Protein AF-A0A0A3IL25-F1 (afdb_monomer_lite)

Sequence (116 aa):
MLIDVSIHDIIGLTTGRDHDEQFQGQFRVNMLADETLEESKQMMLQNMEELLEKNKSYYEGLLGLGYLKEKQAYLKEKGFTVYGAVVTGPVKELLKLKDVPSIRDEQLGDVELWNW

Radius of gyration: 18.47 Å; chains: 1; bounding box: 44×34×53 Å

Structure (mmCIF, N/CA/C/O backbone):
data_AF-A0A0A3IL25-F1
#
_entry.id   AF-A0A0A3IL25-F1
#
loop_
_atom_site.group_PDB
_atom_site.id
_atom_site.type_symbol
_atom_site.label_atom_id
_atom_site.label_alt_id
_atom_site.label_comp_id
_atom_site.label_asym_id
_atom_site.label_entity_id
_atom_site.label_seq_id
_atom_site.pdbx_PDB_ins_code
_atom_site.Cartn_x
_atom_site.Cartn_y
_atom_site.Cartn_z
_atom_site.occupancy
_atom_site.B_iso_or_equiv
_atom_site.auth_seq_id
_atom_site.auth_comp_id
_atom_site.auth_asym_id
_atom_site.auth_atom_id
_atom_site.pdbx_PDB_model_num
ATOM 1 N N . MET A 1 1 ? 7.280 21.143 -24.672 1.00 34.59 1 MET A N 1
ATOM 2 C CA . MET A 1 1 ? 6.025 21.247 -23.902 1.00 34.59 1 MET A CA 1
ATOM 3 C C . MET A 1 1 ? 5.975 20.004 -23.034 1.00 34.59 1 MET A C 1
ATOM 5 O O . MET A 1 1 ? 5.740 18.931 -23.569 1.00 34.59 1 MET A O 1
ATOM 9 N N . LEU A 1 2 ? 6.386 20.117 -21.771 1.00 31.95 2 LEU A N 1
ATOM 10 C CA . LEU A 1 2 ? 6.358 18.995 -20.832 1.00 31.95 2 LEU A CA 1
ATOM 11 C C . LEU A 1 2 ? 4.907 18.839 -20.380 1.00 31.95 2 LEU A C 1
ATOM 13 O O . LEU A 1 2 ? 4.326 19.790 -19.863 1.00 31.95 2 LEU A O 1
ATOM 17 N N . ILE A 1 3 ? 4.306 17.691 -20.681 1.00 31.34 3 ILE A N 1
ATOM 18 C CA . ILE A 1 3 ? 3.000 17.327 -20.140 1.00 31.34 3 ILE A CA 1
ATOM 19 C C . ILE A 1 3 ? 3.289 16.832 -18.729 1.00 31.34 3 ILE A C 1
ATOM 21 O O . ILE A 1 3 ? 3.892 15.777 -18.559 1.00 31.34 3 ILE A O 1
ATOM 25 N N . ASP A 1 4 ? 2.921 17.638 -17.742 1.00 30.83 4 ASP A N 1
ATOM 26 C CA . ASP A 1 4 ? 2.946 17.246 -16.340 1.00 30.83 4 ASP A CA 1
ATOM 27 C C . ASP A 1 4 ? 1.766 16.295 -16.102 1.00 30.83 4 ASP A C 1
ATOM 29 O O . ASP A 1 4 ? 0.612 16.716 -15.991 1.00 30.83 4 ASP A O 1
ATOM 33 N N . VAL A 1 5 ? 2.036 14.989 -16.153 1.00 37.31 5 VAL A N 1
ATOM 34 C CA . VAL A 1 5 ? 1.062 13.961 -15.777 1.00 37.31 5 VAL A CA 1
ATOM 35 C C . VAL A 1 5 ? 1.153 13.816 -14.265 1.00 37.31 5 VAL A C 1
ATOM 37 O O . VAL A 1 5 ? 1.962 13.057 -13.740 1.00 37.31 5 VAL A O 1
ATOM 40 N N . SER A 1 6 ? 0.341 14.593 -13.556 1.00 39.50 6 SER A N 1
ATOM 41 C CA . SER A 1 6 ? 0.189 14.459 -12.111 1.00 39.50 6 SER A CA 1
ATOM 42 C C . SER A 1 6 ? -0.676 13.239 -11.809 1.00 39.50 6 SER A C 1
ATOM 44 O O . SER A 1 6 ? -1.878 13.207 -12.086 1.00 39.50 6 SER A O 1
ATOM 46 N N . ILE A 1 7 ? -0.042 12.224 -11.230 1.00 39.75 7 ILE A N 1
ATOM 47 C CA . ILE A 1 7 ? -0.703 11.036 -10.694 1.00 39.75 7 ILE A CA 1
ATOM 48 C C . ILE A 1 7 ? -1.395 11.484 -9.403 1.00 39.75 7 ILE A C 1
ATOM 50 O O . ILE A 1 7 ? -0.740 11.742 -8.396 1.00 39.75 7 ILE A O 1
ATOM 54 N N . HIS A 1 8 ? -2.709 11.689 -9.463 1.00 41.59 8 HIS A N 1
ATOM 55 C CA . HIS A 1 8 ? -3.494 12.175 -8.321 1.00 41.59 8 HIS A CA 1
ATOM 56 C C . HIS A 1 8 ? -3.870 11.063 -7.334 1.00 41.59 8 HIS A C 1
ATOM 58 O O . HIS A 1 8 ? -4.422 11.351 -6.273 1.00 41.59 8 HIS A O 1
ATOM 64 N N . ASP A 1 9 ? -3.535 9.813 -7.654 1.00 40.94 9 ASP A N 1
ATOM 65 C CA . ASP A 1 9 ? -3.904 8.664 -6.847 1.00 40.94 9 ASP A CA 1
ATOM 66 C C . ASP A 1 9 ? -2.709 8.170 -6.032 1.00 40.94 9 ASP A C 1
ATOM 68 O O . ASP A 1 9 ? -1.633 7.860 -6.547 1.00 40.94 9 ASP A O 1
ATOM 72 N N . ILE A 1 10 ? -2.907 8.094 -4.717 1.00 46.78 10 ILE A N 1
ATOM 73 C CA . ILE A 1 10 ? -1.966 7.436 -3.817 1.00 46.78 10 ILE A CA 1
ATOM 74 C C . ILE A 1 10 ? -2.085 5.930 -4.076 1.00 46.78 10 ILE A C 1
ATOM 76 O O . ILE A 1 10 ? -3.046 5.288 -3.652 1.00 46.78 10 ILE A O 1
ATOM 80 N N . ILE A 1 11 ? -1.121 5.365 -4.801 1.00 51.81 11 ILE A N 1
ATOM 81 C CA . ILE A 1 11 ? -1.088 3.933 -5.108 1.00 51.81 11 ILE A CA 1
ATOM 82 C C . ILE A 1 11 ? -0.412 3.191 -3.952 1.00 51.81 11 ILE A C 1
ATOM 84 O O . ILE A 1 11 ? 0.768 3.385 -3.672 1.00 51.81 11 ILE A O 1
ATOM 88 N N . GLY A 1 12 ? -1.150 2.281 -3.315 1.00 61.97 12 GLY A N 1
ATOM 89 C CA . GLY A 1 12 ? -0.591 1.306 -2.379 1.00 61.97 12 GLY A CA 1
ATOM 90 C C . GLY A 1 12 ? -0.735 1.678 -0.904 1.00 61.97 12 GLY A C 1
ATOM 91 O O . GLY A 1 12 ? -1.763 2.199 -0.475 1.00 61.97 12 GLY A O 1
ATOM 92 N N . LEU A 1 13 ? 0.270 1.301 -0.109 1.00 66.88 13 LEU A N 1
ATOM 93 C CA . LEU A 1 13 ? 0.272 1.501 1.337 1.00 66.88 13 LEU A CA 1
ATOM 94 C C . LEU A 1 13 ? 0.491 2.985 1.637 1.00 66.88 13 LEU A C 1
ATOM 96 O O . LEU A 1 13 ? 1.549 3.537 1.343 1.00 66.88 13 LEU A O 1
ATOM 100 N N . THR A 1 14 ? -0.514 3.637 2.212 1.00 58.47 14 THR A N 1
ATOM 101 C CA . THR A 1 14 ? -0.403 5.041 2.599 1.00 58.47 14 THR A CA 1
ATOM 102 C C . THR A 1 14 ? 0.421 5.151 3.874 1.00 58.47 14 THR A C 1
ATOM 104 O O . THR A 1 14 ? 0.177 4.410 4.828 1.00 58.47 14 THR A O 1
ATOM 107 N N . THR A 1 15 ? 1.344 6.107 3.934 1.00 55.59 15 THR A N 1
ATOM 108 C CA . THR A 1 15 ? 1.873 6.550 5.226 1.00 55.59 15 THR A CA 1
ATOM 109 C C . THR A 1 15 ? 0.721 7.104 6.062 1.00 55.59 15 THR A C 1
ATOM 111 O O . THR A 1 15 ? -0.244 7.656 5.527 1.00 55.59 15 THR A O 1
ATOM 114 N N . GLY A 1 16 ? 0.777 6.925 7.376 1.00 58.59 16 GLY A N 1
ATOM 115 C CA . GLY A 1 16 ? -0.230 7.478 8.275 1.00 58.59 16 GLY A CA 1
ATOM 116 C C . GLY A 1 16 ? 0.358 8.559 9.171 1.00 58.59 16 GLY A C 1
ATOM 117 O O . GLY A 1 16 ? 1.569 8.641 9.385 1.00 58.59 16 GLY A O 1
ATOM 118 N N . ARG A 1 17 ? -0.513 9.436 9.667 1.00 58.44 17 ARG A N 1
ATOM 119 C CA . ARG A 1 17 ? -0.175 10.349 10.757 1.00 58.44 17 ARG A CA 1
ATOM 120 C C . ARG A 1 17 ? -0.697 9.749 12.047 1.00 58.44 17 ARG A C 1
ATOM 122 O O . ARG A 1 17 ? -1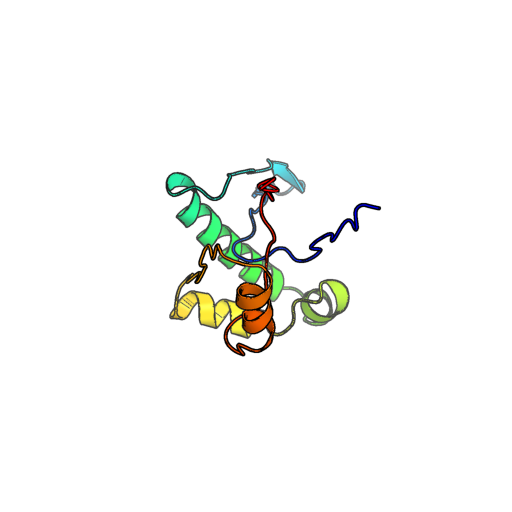.867 9.391 12.121 1.00 58.44 17 ARG A O 1
ATOM 129 N N . ASP A 1 18 ? 0.177 9.686 13.037 1.00 59.88 18 ASP A N 1
ATOM 130 C CA . ASP A 1 18 ? -0.230 9.465 14.415 1.00 59.88 18 ASP A CA 1
ATOM 131 C C . ASP A 1 18 ? -0.679 10.812 14.989 1.00 59.88 18 ASP A C 1
ATOM 133 O O . ASP A 1 18 ? -0.038 11.839 14.724 1.00 59.88 18 ASP A O 1
ATOM 137 N N . HIS A 1 19 ? -1.790 10.819 15.713 1.00 61.72 19 HIS A N 1
ATOM 138 C CA . HIS A 1 19 ? -2.399 12.019 16.272 1.00 61.72 19 HIS A CA 1
ATOM 139 C C . HIS A 1 19 ? -2.758 11.774 17.732 1.00 61.72 19 HIS A C 1
ATOM 141 O O . HIS A 1 19 ? -3.356 10.756 18.071 1.00 61.72 19 HIS A O 1
ATOM 147 N N . ASP A 1 20 ? -2.432 12.735 18.592 1.00 64.62 20 ASP A N 1
ATOM 148 C CA . ASP A 1 20 ? -2.950 12.737 19.956 1.00 64.62 20 ASP A CA 1
ATOM 149 C C . ASP A 1 20 ? -4.435 13.155 20.006 1.00 64.62 20 ASP A C 1
ATOM 151 O O . ASP A 1 20 ? -5.029 13.587 19.013 1.00 64.62 20 ASP A O 1
ATOM 155 N N . GLU A 1 21 ? -5.047 13.062 21.192 1.00 63.06 21 GLU A N 1
ATOM 156 C CA . GLU A 1 21 ? -6.441 13.479 21.435 1.00 63.06 21 GLU A CA 1
ATOM 157 C C . GLU A 1 21 ? -6.706 14.963 21.103 1.00 63.06 21 GLU A C 1
ATOM 159 O O . GLU A 1 21 ? -7.858 15.376 20.963 1.00 63.06 21 GLU A O 1
ATOM 164 N N . GLN A 1 22 ? -5.653 15.778 20.963 1.00 63.91 22 GLN A N 1
ATOM 165 C CA . GLN A 1 22 ? -5.720 17.197 20.606 1.00 63.91 22 GLN A CA 1
ATOM 166 C C . GLN A 1 22 ? -5.491 17.437 19.106 1.00 63.91 22 GLN A C 1
ATOM 168 O O . GLN A 1 22 ? -5.333 18.585 18.681 1.00 63.91 22 GLN A O 1
ATOM 173 N N . PHE A 1 23 ? -5.502 16.373 18.296 1.00 58.12 23 PHE A N 1
ATOM 174 C CA . PHE A 1 23 ? -5.235 16.387 16.859 1.00 58.12 23 PHE A CA 1
ATOM 175 C C . PHE A 1 23 ? -3.844 16.928 16.491 1.00 58.12 23 PHE A C 1
ATOM 177 O O . PHE A 1 23 ? -3.588 17.219 15.314 1.00 58.12 23 PHE A O 1
ATOM 184 N N . GLN A 1 24 ? -2.910 17.019 17.444 1.00 57.66 24 GLN A N 1
ATOM 185 C CA . GLN A 1 24 ? -1.520 17.317 17.129 1.00 57.66 24 GLN A CA 1
ATOM 186 C C . GLN A 1 24 ? -0.892 16.068 16.523 1.00 57.66 24 GLN A C 1
ATOM 188 O O . GLN A 1 24 ? -0.717 15.039 17.170 1.00 57.66 24 GLN A O 1
ATOM 193 N N . GLY A 1 25 ? -0.616 16.151 15.224 1.00 56.59 25 GLY A N 1
ATOM 194 C CA . GLY A 1 25 ? -0.040 15.049 14.473 1.00 56.59 25 GLY A CA 1
ATOM 195 C C . GLY A 1 25 ? 1.470 15.145 14.403 1.00 56.59 25 GLY A C 1
ATOM 196 O O . GLY A 1 25 ? 1.999 16.182 13.999 1.00 56.59 25 GLY A O 1
ATOM 197 N N . GLN A 1 26 ? 2.166 14.050 14.694 1.00 54.47 26 GLN A N 1
ATOM 198 C CA . GLN A 1 26 ? 3.512 13.874 14.160 1.00 54.47 26 GLN A CA 1
ATOM 199 C C . GLN A 1 26 ? 3.376 13.233 12.782 1.00 54.47 26 GLN A C 1
ATOM 201 O O . GLN A 1 26 ? 2.809 12.151 12.632 1.00 54.47 26 GLN A O 1
ATOM 206 N N . PHE A 1 27 ? 3.909 13.891 11.751 1.00 46.38 27 PHE A N 1
ATOM 207 C CA . PHE A 1 27 ? 4.123 13.205 10.487 1.00 46.38 27 PHE A CA 1
ATOM 208 C C . PHE A 1 27 ? 5.123 12.072 10.729 1.00 46.38 27 PHE A C 1
ATOM 210 O O . PHE A 1 27 ? 6.327 12.310 10.830 1.00 46.38 27 PHE A O 1
ATOM 217 N N . ARG A 1 28 ? 4.645 10.829 10.781 1.00 52.53 28 ARG A N 1
ATOM 218 C CA . ARG A 1 28 ? 5.491 9.664 10.536 1.00 52.53 28 ARG A CA 1
ATOM 219 C C . ARG A 1 28 ? 5.692 9.602 9.019 1.00 52.53 28 ARG A C 1
ATOM 221 O O . ARG A 1 28 ? 5.070 8.799 8.332 1.00 52.53 28 ARG A O 1
ATOM 228 N N . VAL A 1 29 ? 6.501 10.515 8.459 1.00 47.88 29 VAL A N 1
ATOM 229 C CA . VAL A 1 29 ? 7.007 10.345 7.084 1.00 47.88 29 VAL A CA 1
ATOM 230 C C . VAL A 1 29 ? 8.037 9.229 7.139 1.00 47.88 29 VAL A C 1
ATOM 232 O O . VAL A 1 29 ? 9.240 9.464 7.110 1.00 47.88 29 VAL A O 1
ATOM 235 N N . ASN A 1 30 ? 7.563 8.002 7.272 1.00 50.84 30 ASN A N 1
ATOM 236 C CA . ASN A 1 30 ? 8.407 6.861 7.034 1.00 50.84 30 ASN A CA 1
ATOM 237 C C . ASN A 1 30 ? 8.281 6.586 5.544 1.00 50.84 30 ASN A C 1
ATOM 239 O O . ASN A 1 30 ? 7.224 6.190 5.056 1.00 50.84 30 ASN A O 1
ATOM 243 N N . MET A 1 31 ? 9.355 6.864 4.806 1.00 52.28 31 MET A N 1
ATOM 244 C CA . MET A 1 31 ? 9.579 6.225 3.514 1.00 52.28 31 MET A CA 1
ATOM 245 C C . MET A 1 31 ? 9.220 4.745 3.690 1.00 52.28 31 MET A C 1
ATOM 247 O O . MET A 1 31 ? 9.623 4.161 4.699 1.00 52.28 31 MET A O 1
ATOM 251 N N . LEU A 1 32 ? 8.403 4.179 2.793 1.00 60.50 32 LEU A N 1
ATOM 252 C CA . LEU A 1 32 ? 8.076 2.753 2.821 1.00 60.50 32 LEU A CA 1
ATOM 253 C C . LEU A 1 32 ? 9.397 1.981 2.748 1.00 60.50 32 LEU A C 1
ATOM 255 O O . LEU A 1 32 ? 9.984 1.838 1.679 1.00 60.50 32 LEU A O 1
ATOM 259 N N . ALA A 1 33 ? 9.890 1.574 3.908 1.00 64.00 33 ALA A N 1
ATOM 260 C CA . ALA A 1 33 ? 11.147 0.885 4.110 1.00 64.00 33 ALA A CA 1
ATOM 261 C C . ALA A 1 33 ? 10.830 -0.404 4.856 1.00 64.00 33 ALA A C 1
ATOM 263 O O . ALA A 1 33 ? 9.845 -0.470 5.595 1.00 64.00 33 ALA A O 1
ATOM 264 N N . ASP A 1 34 ? 11.666 -1.423 4.689 1.00 71.56 34 ASP A N 1
ATOM 265 C CA . ASP A 1 34 ? 11.422 -2.731 5.303 1.00 71.56 34 ASP A CA 1
ATOM 266 C C . ASP A 1 34 ? 11.239 -2.628 6.827 1.00 71.56 34 ASP A C 1
ATOM 268 O O . ASP A 1 34 ? 10.393 -3.307 7.403 1.00 71.56 34 ASP A O 1
ATOM 272 N N . GLU A 1 35 ? 11.966 -1.709 7.464 1.00 75.38 35 GLU A N 1
ATOM 273 C CA . GLU A 1 35 ? 11.913 -1.446 8.906 1.00 75.38 35 GLU A CA 1
ATOM 274 C C . GLU A 1 35 ? 10.573 -0.853 9.375 1.00 75.38 35 GLU A C 1
ATOM 276 O O . GLU A 1 35 ? 10.158 -1.081 10.507 1.00 75.38 35 GLU A O 1
ATOM 281 N N . THR A 1 36 ? 9.881 -0.103 8.513 1.00 73.88 36 THR A N 1
ATOM 282 C CA . THR A 1 36 ? 8.671 0.677 8.850 1.00 73.88 36 THR A CA 1
ATOM 283 C C . THR A 1 36 ? 7.401 0.101 8.220 1.00 73.88 36 THR A C 1
ATOM 285 O O . THR A 1 36 ? 6.290 0.605 8.431 1.00 73.88 36 THR A O 1
ATOM 288 N N . LEU A 1 37 ? 7.554 -0.967 7.435 1.00 78.69 37 LEU A N 1
ATOM 289 C CA . LEU A 1 37 ? 6.493 -1.579 6.652 1.00 78.69 37 LEU A CA 1
ATOM 290 C C . LEU A 1 37 ? 5.395 -2.174 7.538 1.00 78.69 37 LEU A C 1
ATOM 292 O O . LEU A 1 37 ? 4.213 -1.960 7.270 1.00 78.69 37 LEU A O 1
ATOM 296 N N . GLU A 1 38 ? 5.763 -2.900 8.594 1.00 83.88 38 GLU A N 1
ATOM 297 C CA . GLU A 1 38 ? 4.779 -3.522 9.489 1.00 83.88 38 GLU A CA 1
ATOM 298 C C . GLU A 1 38 ? 3.973 -2.484 10.276 1.00 83.88 38 GLU A C 1
ATOM 300 O O . GLU A 1 38 ? 2.748 -2.588 10.340 1.00 83.88 38 GLU A O 1
ATOM 305 N N . GLU A 1 39 ? 4.623 -1.432 10.779 1.00 81.12 39 GLU A N 1
ATOM 306 C CA . GLU A 1 39 ? 3.929 -0.317 11.438 1.00 81.12 39 GLU A CA 1
ATOM 307 C C . GLU A 1 39 ? 2.939 0.362 10.484 1.00 81.12 39 GLU A C 1
ATOM 309 O O . GLU A 1 39 ? 1.790 0.623 10.841 1.00 81.12 39 GLU A O 1
ATOM 314 N N . SER A 1 40 ? 3.349 0.580 9.232 1.00 79.75 40 SER A N 1
ATOM 315 C CA . SER A 1 40 ? 2.499 1.199 8.211 1.00 79.75 40 SER A CA 1
ATOM 316 C C . SER A 1 40 ? 1.276 0.335 7.874 1.00 79.75 40 SER A C 1
ATOM 318 O O . SER A 1 40 ? 0.165 0.854 7.738 1.00 79.75 40 SER A O 1
ATOM 320 N N . LYS A 1 41 ? 1.441 -0.995 7.790 1.00 86.00 41 LYS A N 1
ATOM 321 C CA . LYS A 1 41 ? 0.329 -1.943 7.587 1.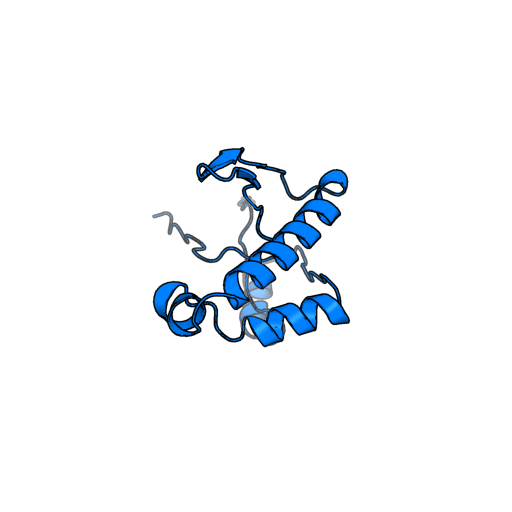00 86.00 41 LYS A CA 1
ATOM 322 C C . LYS A 1 41 ? -0.669 -1.892 8.741 1.00 86.00 41 LYS A C 1
ATOM 324 O O . LYS A 1 41 ? -1.877 -1.835 8.503 1.00 86.00 41 LYS A O 1
ATOM 329 N N . GLN A 1 42 ? -0.174 -1.905 9.978 1.00 87.38 42 GLN A N 1
ATOM 330 C CA . GLN A 1 42 ? -1.015 -1.838 11.174 1.00 87.38 42 GLN A CA 1
ATOM 331 C C . GLN A 1 42 ? -1.791 -0.523 11.235 1.00 87.38 42 GLN A C 1
ATOM 333 O O . GLN A 1 42 ? -3.009 -0.541 11.415 1.00 87.38 42 GLN A O 1
ATOM 338 N N . MET A 1 43 ? -1.114 0.597 10.990 1.00 83.56 43 MET A N 1
ATOM 339 C CA . MET A 1 43 ? -1.729 1.922 10.987 1.00 83.56 43 MET A CA 1
ATOM 340 C C . MET A 1 43 ? -2.813 2.048 9.910 1.00 83.56 43 MET A C 1
ATOM 342 O O . MET A 1 43 ? -3.889 2.576 10.177 1.00 83.56 43 MET A O 1
ATOM 346 N N . MET A 1 44 ? -2.594 1.501 8.709 1.00 85.50 44 MET A N 1
ATOM 347 C CA . MET A 1 44 ? -3.632 1.481 7.673 1.00 85.50 44 MET A CA 1
ATOM 348 C C . MET A 1 44 ? -4.867 0.682 8.109 1.00 85.50 44 MET A C 1
ATOM 350 O O . MET A 1 44 ? -5.990 1.148 7.914 1.00 85.50 44 MET A O 1
ATOM 354 N N . LEU A 1 45 ? -4.685 -0.500 8.708 1.00 90.00 45 LEU A N 1
ATOM 355 C CA . LEU A 1 45 ? -5.808 -1.304 9.203 1.00 90.00 45 LEU A CA 1
ATOM 356 C C . LEU A 1 45 ? -6.567 -0.600 10.333 1.00 90.00 45 LEU A C 1
ATOM 358 O O . LEU A 1 45 ? -7.798 -0.646 10.337 1.00 90.00 45 LEU A O 1
ATOM 362 N N . GLN A 1 46 ? -5.850 0.063 11.243 1.00 88.00 46 GLN A N 1
ATOM 363 C CA . GLN A 1 46 ? -6.444 0.849 12.322 1.00 88.00 46 GLN A CA 1
ATOM 364 C C . GLN A 1 46 ? -7.253 2.027 11.769 1.00 88.00 46 GLN A C 1
ATOM 366 O O . GLN A 1 46 ? -8.428 2.164 12.094 1.00 88.00 46 GLN A O 1
ATOM 371 N N . ASN A 1 47 ? -6.681 2.810 10.853 1.00 86.06 47 ASN A N 1
ATOM 372 C CA . ASN A 1 47 ? -7.376 3.933 10.219 1.00 86.06 47 ASN A CA 1
ATOM 373 C C . ASN A 1 47 ? -8.642 3.474 9.485 1.00 86.06 47 ASN A C 1
ATOM 375 O O . ASN A 1 47 ? -9.678 4.135 9.539 1.00 86.06 47 ASN A O 1
ATOM 379 N N . MET A 1 48 ? -8.583 2.326 8.799 1.00 88.88 48 MET A N 1
ATOM 380 C CA . MET A 1 48 ? -9.771 1.732 8.182 1.00 88.88 48 MET A CA 1
ATOM 381 C C . MET A 1 48 ? -10.836 1.376 9.220 1.00 88.88 48 MET A C 1
ATOM 383 O O . MET A 1 48 ? -12.017 1.581 8.959 1.00 88.88 48 MET A O 1
ATOM 387 N N . GLU A 1 49 ? -10.441 0.844 10.375 1.00 90.94 49 GLU A N 1
ATOM 388 C CA . GLU A 1 49 ? -11.359 0.498 11.462 1.00 90.94 49 GLU A CA 1
ATOM 389 C C . GLU A 1 49 ? -12.036 1.748 12.039 1.00 90.94 49 GLU A C 1
ATOM 391 O O . GLU A 1 49 ? -13.264 1.806 12.073 1.00 90.94 49 GLU A O 1
ATOM 396 N N . GLU A 1 50 ? -11.265 2.794 12.338 1.00 88.81 50 GLU A N 1
ATOM 397 C CA . GLU A 1 50 ? -11.775 4.084 12.822 1.00 88.81 50 GLU A CA 1
ATOM 398 C C . GLU A 1 50 ? -12.721 4.763 11.815 1.00 88.81 50 GLU A C 1
ATOM 400 O O . GLU A 1 50 ? -13.747 5.341 12.187 1.00 88.81 50 GLU A O 1
ATOM 405 N N . LEU A 1 51 ? -12.417 4.681 10.515 1.00 89.44 51 LEU A N 1
ATOM 406 C CA . LEU A 1 51 ? -13.290 5.212 9.464 1.00 89.44 51 LEU A CA 1
ATOM 407 C C . LEU A 1 51 ? -14.604 4.434 9.354 1.00 89.44 51 LEU A C 1
ATOM 409 O O . LEU A 1 51 ? -15.646 5.036 9.081 1.00 89.44 51 LEU A O 1
ATOM 413 N N . LEU A 1 52 ? -14.574 3.118 9.573 1.00 90.75 52 LEU A N 1
ATOM 414 C CA . LEU A 1 52 ? -15.766 2.269 9.536 1.00 90.75 52 LEU A CA 1
ATOM 415 C C . LEU A 1 52 ? -16.708 2.509 10.725 1.00 90.75 52 LEU A C 1
ATOM 417 O O . LEU A 1 52 ? -17.893 2.189 10.613 1.00 90.75 52 LEU A O 1
ATOM 421 N N . GLU A 1 53 ? -16.229 3.109 11.820 1.00 92.06 53 GLU A N 1
ATOM 422 C CA . GLU A 1 53 ? -17.080 3.593 12.918 1.00 92.06 53 GLU A CA 1
ATOM 423 C C . GLU A 1 53 ? -17.871 4.859 12.549 1.00 92.06 53 GLU A C 1
ATOM 425 O O . GLU A 1 53 ? -18.882 5.182 13.182 1.00 92.06 53 GLU A O 1
ATOM 430 N N . LYS A 1 54 ? -17.435 5.600 11.522 1.00 90.06 54 LYS A N 1
ATOM 431 C CA . LYS A 1 54 ? -18.155 6.776 11.015 1.00 90.06 54 LYS A CA 1
ATOM 432 C C . LYS A 1 54 ? -19.308 6.356 10.101 1.00 90.06 54 LYS A C 1
ATOM 434 O O . LYS A 1 54 ? -19.443 5.208 9.680 1.00 90.06 54 LYS A O 1
ATOM 439 N N . ASN A 1 55 ? -20.185 7.307 9.773 1.00 88.81 55 ASN A N 1
ATOM 440 C CA . ASN A 1 55 ? -21.310 7.003 8.895 1.00 88.81 55 ASN A CA 1
ATOM 441 C C . ASN A 1 55 ? -20.834 6.671 7.465 1.00 88.81 55 ASN A C 1
ATOM 443 O O . ASN A 1 55 ? -19.847 7.204 6.961 1.00 88.81 55 ASN A O 1
ATOM 447 N N . LYS A 1 56 ? -21.591 5.813 6.776 1.00 85.69 56 LYS A N 1
ATOM 448 C CA . LYS A 1 56 ? -21.284 5.385 5.402 1.00 85.69 56 LYS A CA 1
ATOM 449 C C . LYS A 1 56 ? -21.164 6.548 4.414 1.00 85.69 56 LYS A C 1
ATOM 451 O O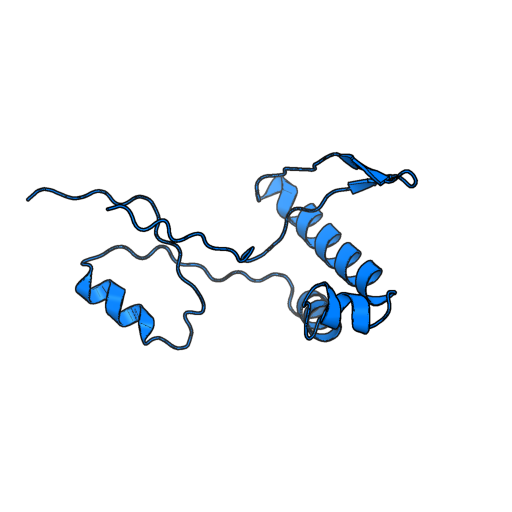 . LYS A 1 56 ? -20.302 6.541 3.543 1.00 85.69 56 LYS A O 1
ATOM 456 N N . SER A 1 57 ? -21.984 7.582 4.600 1.00 86.81 57 SER A N 1
ATOM 457 C CA . SER A 1 57 ? -21.933 8.801 3.788 1.00 86.81 57 SER A CA 1
ATOM 458 C C . SER A 1 57 ? -20.607 9.555 3.910 1.00 86.81 57 SER A C 1
ATOM 460 O O . SER A 1 57 ? -20.236 10.248 2.968 1.00 86.81 57 SER A O 1
ATOM 462 N N . TYR A 1 58 ? -19.904 9.459 5.040 1.00 84.44 58 TYR A N 1
ATOM 463 C CA . TYR A 1 58 ? -18.617 10.116 5.228 1.00 84.44 58 TYR A CA 1
ATOM 464 C C . TYR A 1 58 ? -17.537 9.420 4.404 1.00 84.44 58 TYR A C 1
ATOM 466 O O . TYR A 1 58 ? -16.936 10.048 3.536 1.00 84.44 58 TYR A O 1
ATOM 474 N N . TYR A 1 59 ? -17.328 8.115 4.595 1.00 81.88 59 TYR A N 1
ATOM 475 C CA . TYR A 1 59 ? -16.254 7.439 3.870 1.00 81.88 59 TYR A CA 1
ATOM 476 C C . TYR A 1 59 ? -16.591 7.188 2.394 1.00 81.88 59 TYR A C 1
ATOM 478 O O . TYR A 1 59 ? -15.731 7.435 1.559 1.00 81.88 59 TYR A O 1
ATOM 486 N N . GLU A 1 60 ? -17.813 6.794 2.017 1.00 80.94 60 GLU A N 1
ATOM 487 C CA . GLU A 1 60 ? -18.141 6.591 0.590 1.00 80.94 60 GLU A CA 1
ATOM 488 C C . GLU A 1 60 ? -18.501 7.887 -0.137 1.00 80.94 60 GLU A C 1
ATOM 490 O O . GLU A 1 60 ? -18.141 8.054 -1.298 1.00 80.94 60 GLU A O 1
ATOM 495 N N . GLY A 1 61 ? -19.225 8.794 0.522 1.00 79.69 61 GLY A N 1
ATOM 496 C CA . GLY A 1 61 ? -19.749 10.002 -0.116 1.00 79.69 61 GLY A CA 1
ATOM 497 C C . GLY A 1 61 ? -18.759 11.162 -0.121 1.00 79.69 61 GLY A C 1
ATOM 498 O O . GLY A 1 61 ? -18.547 11.772 -1.164 1.00 79.69 61 GLY A O 1
ATOM 499 N N . LEU A 1 62 ? -18.158 11.476 1.033 1.00 83.31 62 LEU A N 1
ATOM 500 C CA . LEU A 1 62 ? -17.225 12.602 1.154 1.00 83.31 62 LEU A CA 1
ATOM 501 C C . LEU A 1 62 ? -15.800 12.217 0.744 1.00 83.31 62 LEU A C 1
ATOM 503 O O . LEU A 1 62 ? -15.160 12.966 0.014 1.00 83.31 62 LEU A O 1
ATOM 507 N N . LEU A 1 63 ? -15.302 11.071 1.216 1.00 82.19 63 LEU A N 1
ATOM 508 C CA . LEU A 1 63 ? -13.923 10.637 0.954 1.00 82.19 63 LEU A CA 1
ATOM 509 C C . LEU A 1 63 ? -13.782 9.755 -0.297 1.00 82.19 63 LEU A C 1
ATOM 511 O O . LEU A 1 63 ? -12.663 9.447 -0.694 1.00 82.19 63 LEU A O 1
ATOM 515 N N . GLY A 1 64 ? -14.888 9.316 -0.908 1.00 80.19 64 GLY A N 1
ATOM 516 C CA . GLY A 1 64 ? -14.853 8.456 -2.098 1.00 80.19 64 GLY A CA 1
ATOM 517 C C . GLY A 1 64 ? -14.297 7.045 -1.848 1.00 80.19 64 GLY A C 1
ATOM 518 O O . GLY A 1 64 ? -13.946 6.331 -2.788 1.00 80.19 64 GLY A O 1
ATOM 519 N N . LEU A 1 65 ? -14.217 6.603 -0.591 1.00 81.81 65 LEU A N 1
ATOM 520 C CA . LEU A 1 65 ? -13.683 5.305 -0.178 1.00 81.81 65 LEU A CA 1
ATOM 521 C C . LEU A 1 65 ? -14.730 4.196 -0.340 1.00 81.81 65 LEU A C 1
ATOM 523 O O . LEU A 1 65 ? -15.202 3.601 0.629 1.00 81.81 65 LEU A O 1
ATOM 527 N N . GLY A 1 66 ? -15.091 3.898 -1.588 1.00 79.94 66 GLY A N 1
ATOM 528 C CA . GLY A 1 66 ? -16.001 2.798 -1.906 1.00 79.94 66 GLY A CA 1
ATOM 529 C C . GLY A 1 66 ? -15.458 1.439 -1.449 1.00 79.94 66 GLY A C 1
ATOM 530 O O . GLY A 1 66 ? -14.252 1.174 -1.560 1.00 79.94 66 GLY A O 1
ATOM 531 N N . TYR A 1 67 ? -16.360 0.571 -0.981 1.00 85.31 67 TYR A N 1
ATOM 532 C CA . TYR A 1 67 ? -16.063 -0.801 -0.545 1.00 85.31 67 TYR A CA 1
ATOM 533 C C . TYR A 1 67 ? -15.025 -0.885 0.590 1.00 85.31 67 TYR A C 1
ATOM 535 O O . TYR A 1 67 ? -14.197 -1.797 0.628 1.00 85.31 67 TYR A O 1
ATOM 543 N N . LEU A 1 68 ? -15.000 0.106 1.491 1.00 88.12 68 LEU A N 1
ATOM 544 C CA . LEU A 1 68 ? -13.988 0.198 2.550 1.00 88.12 68 LEU A CA 1
ATOM 545 C C . LEU A 1 68 ? -13.986 -1.032 3.470 1.00 88.12 68 LEU A C 1
ATOM 547 O O . LEU A 1 68 ? -12.922 -1.535 3.831 1.00 88.12 68 LEU A O 1
ATOM 551 N N . LYS A 1 69 ? -15.171 -1.553 3.805 1.00 89.25 69 LYS A N 1
ATOM 552 C CA . LYS A 1 69 ? -15.323 -2.726 4.675 1.00 89.25 69 LYS A CA 1
ATOM 553 C C . LYS A 1 69 ? -14.788 -3.990 4.008 1.00 89.25 69 LYS A C 1
ATOM 555 O O . LYS A 1 69 ? -14.071 -4.770 4.630 1.00 89.25 69 LYS A O 1
ATOM 560 N N . GLU A 1 70 ? -15.117 -4.183 2.738 1.00 90.50 70 GLU A N 1
ATOM 561 C CA . GLU A 1 70 ? -14.671 -5.308 1.925 1.00 90.50 70 GLU A CA 1
ATOM 562 C C . GLU A 1 70 ? -13.153 -5.265 1.727 1.00 90.50 70 GLU A C 1
ATOM 564 O O . GLU A 1 70 ? -12.485 -6.290 1.862 1.00 90.50 70 GLU A O 1
ATOM 569 N N . LYS A 1 71 ? -12.593 -4.073 1.486 1.00 88.75 71 LYS A N 1
ATOM 570 C CA . LYS A 1 71 ? -11.143 -3.852 1.402 1.00 88.75 71 LYS A CA 1
ATOM 571 C C . LYS A 1 71 ? -10.443 -4.191 2.720 1.00 88.75 71 LYS A C 1
ATOM 573 O O . LYS A 1 71 ? -9.453 -4.917 2.695 1.00 88.75 71 LYS A O 1
ATOM 578 N N . GLN A 1 72 ? -10.964 -3.730 3.860 1.00 91.50 72 GLN A N 1
ATOM 579 C CA . GLN A 1 72 ? -10.396 -4.049 5.176 1.00 91.50 72 GLN A CA 1
ATOM 580 C C . GLN A 1 72 ? -10.423 -5.562 5.447 1.00 91.50 72 GLN A C 1
ATOM 582 O O . GLN A 1 72 ? -9.412 -6.129 5.861 1.00 91.50 72 GLN A O 1
ATOM 587 N N . ALA A 1 73 ? -11.550 -6.229 5.179 1.00 93.38 73 ALA A N 1
ATOM 588 C CA . ALA A 1 73 ? -11.677 -7.676 5.351 1.00 93.38 73 ALA A CA 1
ATOM 589 C C . ALA A 1 73 ? -10.695 -8.447 4.456 1.00 93.38 73 ALA A C 1
ATOM 591 O O . ALA A 1 73 ? -10.001 -9.344 4.934 1.00 93.38 73 ALA A O 1
ATOM 592 N N . TYR A 1 74 ? -10.580 -8.048 3.186 1.00 92.44 74 TYR A N 1
ATOM 593 C CA . TYR A 1 74 ? -9.620 -8.629 2.252 1.00 92.44 74 TYR A CA 1
ATOM 594 C C . TYR A 1 74 ? -8.180 -8.488 2.759 1.00 92.44 74 TYR A C 1
ATOM 596 O O . TYR A 1 74 ? -7.439 -9.467 2.755 1.00 92.44 74 TYR A O 1
ATOM 604 N N . LEU A 1 75 ? -7.784 -7.303 3.236 1.00 91.69 75 LEU A N 1
ATOM 605 C CA . LEU A 1 75 ? -6.434 -7.069 3.759 1.00 91.69 75 LEU A CA 1
ATOM 606 C C . LEU A 1 75 ? -6.160 -7.859 5.047 1.00 91.69 75 LEU A C 1
ATOM 608 O O . LEU A 1 75 ? -5.056 -8.373 5.209 1.00 91.69 75 LEU A O 1
ATOM 612 N N . LYS A 1 76 ? -7.151 -8.013 5.937 1.00 92.50 76 LYS A N 1
ATOM 613 C CA . LYS A 1 76 ? -7.027 -8.860 7.139 1.00 92.50 76 LYS A CA 1
ATOM 614 C C . LYS A 1 76 ? -6.878 -10.348 6.785 1.00 92.50 76 LYS A C 1
ATOM 616 O O . LYS A 1 76 ? -6.141 -11.053 7.465 1.00 92.50 76 LYS A O 1
ATOM 621 N N . GLU A 1 77 ? -7.549 -10.828 5.734 1.00 95.00 77 GLU A N 1
ATOM 622 C CA . GLU A 1 77 ? -7.514 -12.243 5.329 1.00 95.00 77 GLU A CA 1
ATOM 623 C C . GLU A 1 77 ? -6.302 -12.596 4.452 1.00 95.00 77 GLU A C 1
ATOM 625 O O . GLU A 1 77 ? -5.670 -13.634 4.642 1.00 95.00 77 GLU A O 1
ATOM 630 N N . LYS A 1 78 ? -6.003 -11.764 3.450 1.00 92.50 78 LYS A N 1
ATOM 631 C CA . LYS A 1 78 ? -4.996 -12.040 2.412 1.00 92.50 78 LYS A CA 1
ATOM 632 C C . LYS A 1 78 ? -3.666 -11.333 2.655 1.00 92.50 78 LYS A C 1
ATOM 634 O O . LYS A 1 78 ? -2.676 -11.673 2.012 1.00 92.50 78 LYS A O 1
ATOM 639 N N . GLY A 1 79 ? -3.634 -10.380 3.582 1.00 89.50 79 GLY A N 1
ATOM 640 C CA . GLY A 1 79 ? -2.478 -9.533 3.827 1.00 89.50 79 GLY A CA 1
ATOM 641 C C . GLY A 1 79 ? -2.278 -8.469 2.747 1.00 89.50 79 GLY A C 1
ATOM 642 O O . GLY A 1 79 ? -3.089 -8.271 1.841 1.00 89.50 79 GLY A O 1
ATOM 643 N N . PHE A 1 80 ? -1.156 -7.765 2.863 1.00 86.56 80 PHE A N 1
ATOM 644 C CA . PHE A 1 80 ? -0.743 -6.730 1.925 1.00 86.56 80 PHE A CA 1
ATOM 645 C C . PHE A 1 80 ? 0.157 -7.348 0.860 1.00 86.56 80 PHE A C 1
ATOM 647 O O . PHE A 1 80 ? 1.301 -7.704 1.142 1.00 86.56 80 PHE A O 1
ATOM 654 N N . THR A 1 81 ? -0.350 -7.474 -0.364 1.00 80.44 81 THR A N 1
ATOM 655 C CA . THR A 1 81 ? 0.431 -7.954 -1.509 1.00 80.44 81 THR A CA 1
ATOM 656 C C . THR A 1 81 ? 0.491 -6.874 -2.575 1.00 80.44 81 THR A C 1
ATOM 658 O O . THR A 1 81 ? -0.542 -6.422 -3.068 1.00 80.44 81 THR A O 1
ATOM 661 N N . VAL A 1 82 ? 1.708 -6.472 -2.931 1.00 73.88 82 VAL A N 1
ATOM 662 C CA . VAL A 1 82 ? 1.970 -5.507 -3.998 1.00 73.88 82 VAL A CA 1
ATOM 663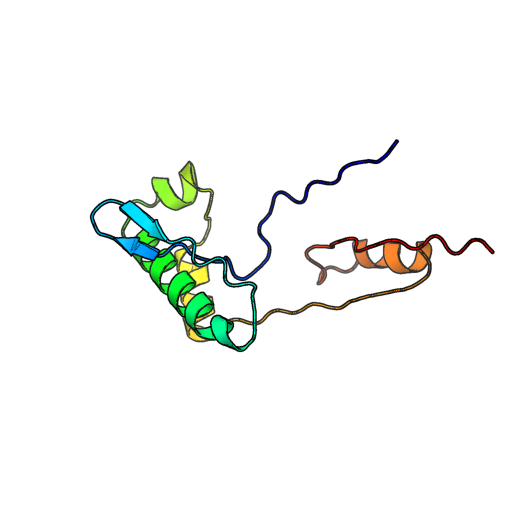 C C . VAL A 1 82 ? 2.643 -6.253 -5.141 1.00 73.88 82 VAL A C 1
ATOM 665 O O . VAL A 1 82 ? 3.647 -6.931 -4.937 1.00 73.88 82 VAL A O 1
ATOM 668 N N . TYR A 1 83 ? 2.082 -6.128 -6.340 1.00 70.69 83 TYR A N 1
ATOM 669 C CA . TYR A 1 83 ? 2.703 -6.609 -7.567 1.00 70.69 83 TYR A CA 1
ATOM 670 C C . TYR A 1 83 ? 3.146 -5.390 -8.367 1.00 70.69 83 TYR A C 1
ATOM 672 O O . TYR A 1 83 ? 2.312 -4.592 -8.788 1.00 70.69 83 TYR A O 1
ATOM 680 N N . GLY A 1 84 ? 4.454 -5.242 -8.549 1.00 73.75 84 GLY A N 1
ATOM 681 C CA . GLY A 1 84 ? 5.055 -4.196 -9.367 1.00 73.75 84 GLY A CA 1
ATOM 682 C C . GLY A 1 84 ? 6.192 -4.784 -10.191 1.00 73.75 84 GLY A C 1
ATOM 683 O O . GLY A 1 84 ? 6.872 -5.708 -9.747 1.00 73.75 84 GLY A O 1
ATOM 684 N N . ALA A 1 85 ? 6.383 -4.268 -11.399 1.00 79.56 85 ALA A N 1
ATOM 685 C CA . ALA A 1 85 ? 7.500 -4.630 -12.256 1.00 79.56 85 ALA A CA 1
ATOM 686 C C . ALA A 1 85 ? 8.069 -3.359 -12.880 1.00 79.56 85 ALA A C 1
ATOM 688 O O . ALA A 1 85 ? 7.317 -2.520 -13.372 1.00 79.56 85 ALA A O 1
ATOM 689 N N . VAL A 1 86 ? 9.395 -3.232 -12.881 1.00 81.06 86 VAL A N 1
ATOM 690 C CA . VAL A 1 86 ? 10.075 -2.212 -13.681 1.00 81.06 86 VAL A CA 1
ATOM 691 C C . VAL A 1 86 ? 10.302 -2.810 -15.059 1.00 81.06 86 VAL A C 1
ATOM 693 O O . VAL A 1 86 ? 11.030 -3.792 -15.201 1.00 81.06 86 VAL A O 1
ATOM 696 N N . VAL A 1 87 ? 9.651 -2.238 -16.069 1.00 81.31 87 VAL A N 1
ATOM 697 C CA . VAL A 1 87 ? 9.779 -2.686 -17.457 1.00 81.31 87 VAL A CA 1
ATOM 698 C C . VAL A 1 87 ? 10.516 -1.615 -18.245 1.00 81.31 87 VAL A C 1
ATOM 700 O O . VAL A 1 87 ? 10.097 -0.462 -18.282 1.00 81.31 87 VAL A O 1
ATOM 703 N N . THR A 1 88 ? 11.610 -2.002 -18.892 1.00 84.69 88 THR A N 1
ATOM 704 C CA . THR A 1 88 ? 12.377 -1.137 -19.791 1.00 84.69 88 THR A CA 1
ATOM 705 C C . THR A 1 88 ? 12.337 -1.705 -21.205 1.00 84.69 88 THR A C 1
ATOM 707 O O . THR A 1 88 ? 12.210 -2.914 -21.405 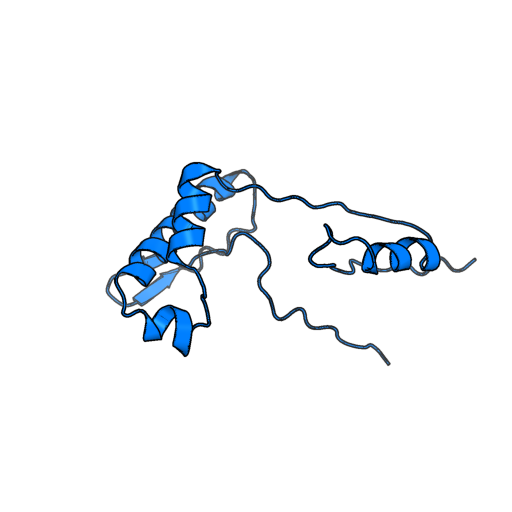1.00 84.69 88 THR A O 1
ATOM 710 N N . GLY A 1 89 ? 12.411 -0.839 -22.216 1.00 85.00 89 GLY A N 1
ATOM 711 C CA . GLY A 1 89 ? 12.436 -1.279 -23.607 1.00 85.00 89 GLY A CA 1
ATOM 712 C C . GLY A 1 89 ? 12.043 -0.196 -24.610 1.00 85.00 89 GLY A C 1
ATOM 713 O O . GLY A 1 89 ? 11.775 0.946 -24.232 1.00 85.00 89 GLY A O 1
ATOM 714 N N . PRO A 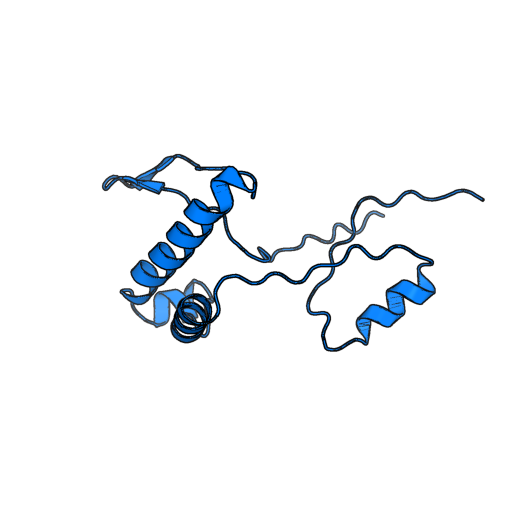1 90 ? 11.997 -0.542 -25.908 1.00 86.31 90 PRO A N 1
ATOM 715 C CA . PRO A 1 90 ? 11.541 0.369 -26.948 1.00 86.31 90 PRO A CA 1
ATOM 716 C C . PRO A 1 90 ? 10.101 0.827 -26.698 1.00 86.31 90 PRO A C 1
ATOM 718 O O . PRO A 1 90 ? 9.226 0.012 -26.408 1.00 86.31 90 PRO A O 1
ATOM 721 N N . VAL A 1 91 ? 9.828 2.116 -26.916 1.00 86.06 91 VAL A N 1
ATOM 722 C CA . VAL A 1 91 ? 8.510 2.739 -26.673 1.00 86.06 91 VAL A CA 1
ATOM 723 C C . VAL A 1 91 ? 7.355 1.947 -27.301 1.00 86.06 91 VAL A C 1
ATOM 725 O O . VAL A 1 91 ? 6.326 1.746 -26.668 1.00 86.06 91 VAL A O 1
ATOM 728 N N . LYS A 1 92 ? 7.525 1.442 -28.531 1.00 89.44 92 LYS A N 1
ATOM 729 C CA . LYS A 1 92 ? 6.486 0.663 -29.231 1.00 89.44 92 LYS A CA 1
ATOM 730 C C . LYS A 1 92 ? 6.133 -0.653 -28.534 1.00 89.44 92 LYS A C 1
ATOM 732 O O . LYS A 1 92 ? 4.991 -1.085 -28.631 1.00 89.44 92 LYS A O 1
ATOM 737 N N . GLU A 1 93 ? 7.092 -1.285 -27.862 1.00 90.44 93 GLU A N 1
ATOM 738 C CA . GLU A 1 93 ? 6.858 -2.519 -27.106 1.00 90.44 93 GLU A CA 1
ATOM 739 C C . GLU A 1 93 ? 6.178 -2.212 -25.770 1.00 90.44 93 GLU A C 1
ATOM 741 O O . GLU A 1 93 ? 5.209 -2.879 -25.417 1.00 90.44 93 GLU A O 1
ATOM 746 N N . LEU A 1 94 ? 6.598 -1.141 -25.085 1.00 89.00 94 LEU A N 1
ATOM 747 C CA . LEU A 1 94 ? 5.959 -0.685 -23.844 1.00 89.00 94 LEU A CA 1
ATOM 748 C C . LEU A 1 94 ? 4.499 -0.267 -24.060 1.00 89.00 94 LEU A C 1
ATOM 750 O O . LEU A 1 94 ? 3.649 -0.553 -23.225 1.00 89.00 94 LEU A O 1
ATOM 754 N N . LEU A 1 95 ? 4.170 0.347 -25.200 1.00 89.25 95 LEU A N 1
ATOM 755 C CA . LEU A 1 95 ? 2.791 0.738 -25.515 1.00 89.25 95 LEU A CA 1
ATOM 756 C C . LEU A 1 95 ? 1.818 -0.447 -25.594 1.00 89.25 95 LEU A C 1
ATOM 758 O O . LEU A 1 95 ? 0.629 -0.243 -25.363 1.00 89.25 95 LEU A O 1
ATOM 762 N N . LYS A 1 96 ? 2.299 -1.670 -25.855 1.00 91.12 96 LYS A N 1
ATOM 763 C CA . LYS A 1 96 ? 1.459 -2.882 -25.851 1.00 91.12 96 LYS A CA 1
ATOM 764 C C . LYS A 1 96 ? 0.952 -3.237 -24.450 1.00 91.12 96 LYS A C 1
ATOM 766 O O . LYS A 1 96 ? -0.035 -3.952 -24.327 1.00 91.12 96 LYS A O 1
ATOM 771 N N . LEU A 1 97 ? 1.603 -2.738 -23.393 1.00 88.38 97 LEU A N 1
ATOM 772 C CA . LEU A 1 97 ? 1.194 -2.975 -22.006 1.00 88.38 97 LEU A CA 1
ATOM 773 C C . LEU A 1 97 ? -0.155 -2.328 -21.671 1.00 88.38 97 LEU A C 1
ATOM 775 O O . LEU A 1 97 ? -0.851 -2.825 -20.792 1.00 88.38 97 LEU A O 1
ATOM 779 N N . LYS A 1 98 ? -0.564 -1.290 -22.413 1.00 84.75 98 LYS A N 1
ATOM 780 C CA . LYS A 1 98 ? -1.876 -0.640 -22.255 1.00 84.75 98 LYS A CA 1
ATOM 781 C C . LYS A 1 98 ? -3.049 -1.588 -22.501 1.00 84.75 98 LYS A C 1
ATOM 783 O O . LYS A 1 98 ? -4.123 -1.385 -21.951 1.00 84.75 98 LYS A O 1
ATOM 788 N N . ASP A 1 99 ? -2.831 -2.620 -23.313 1.00 90.69 99 ASP A N 1
ATOM 789 C CA . ASP A 1 99 ? -3.857 -3.599 -23.666 1.00 90.69 99 ASP A CA 1
ATOM 790 C C . ASP A 1 99 ? -3.864 -4.812 -22.717 1.00 90.69 99 ASP A C 1
ATOM 792 O O . ASP A 1 99 ? -4.675 -5.723 -22.889 1.00 90.69 99 ASP A O 1
ATOM 796 N N . VAL A 1 100 ? -2.966 -4.862 -21.723 1.00 89.25 100 VAL A N 1
ATOM 797 C CA . VAL A 1 100 ? -2.853 -5.980 -20.778 1.00 89.25 100 VAL A CA 1
ATOM 798 C C . VAL A 1 100 ? -3.822 -5.762 -19.607 1.00 89.25 100 VAL A C 1
ATOM 800 O O . VAL A 1 100 ? -3.555 -4.918 -18.755 1.00 89.25 100 VAL A O 1
ATOM 803 N N . PRO A 1 101 ? -4.901 -6.560 -19.463 1.00 85.25 101 PRO A N 1
ATOM 804 C CA . PRO A 1 101 ? -5.948 -6.290 -18.469 1.00 85.25 101 PRO A CA 1
ATOM 805 C C . PRO A 1 101 ? -5.495 -6.405 -17.008 1.00 85.25 101 PRO A C 1
ATOM 807 O O . PRO A 1 101 ? -6.175 -5.932 -16.101 1.00 85.25 101 PRO A O 1
ATOM 810 N N . SER A 1 102 ? -4.377 -7.090 -16.758 1.00 82.25 102 SER A N 1
ATOM 811 C CA . SER A 1 102 ? -3.806 -7.231 -15.418 1.00 82.25 102 SER A CA 1
ATOM 812 C C . SER A 1 102 ? -2.984 -6.018 -14.979 1.00 82.25 102 SER A C 1
ATOM 814 O O . SER A 1 102 ? -2.666 -5.919 -13.794 1.00 82.25 102 SER A O 1
ATOM 816 N N . ILE A 1 103 ? -2.624 -5.119 -15.900 1.00 82.38 103 ILE A N 1
ATOM 817 C CA . ILE A 1 103 ? -1.932 -3.870 -15.578 1.00 82.38 103 ILE A CA 1
ATOM 818 C C . ILE A 1 103 ? -3.002 -2.837 -15.245 1.00 82.38 103 ILE A C 1
ATOM 820 O O . ILE A 1 103 ? -3.856 -2.521 -16.067 1.00 82.38 103 ILE A O 1
ATOM 824 N N . ARG A 1 104 ? -2.994 -2.378 -13.993 1.00 76.81 104 ARG A N 1
ATOM 825 C CA . ARG A 1 104 ? -3.984 -1.421 -13.484 1.00 76.81 104 ARG A CA 1
ATOM 826 C C . ARG A 1 104 ? -3.544 0.027 -13.612 1.00 76.81 104 ARG A C 1
ATOM 828 O O . ARG A 1 104 ? -4.408 0.884 -13.723 1.00 76.81 104 ARG A O 1
ATOM 835 N N . ASP A 1 105 ? -2.244 0.269 -13.524 1.00 74.56 105 ASP A N 1
ATOM 836 C CA . ASP A 1 105 ? -1.667 1.605 -13.483 1.00 74.56 105 ASP A CA 1
ATOM 837 C C . ASP A 1 105 ? -0.203 1.551 -13.934 1.00 74.56 105 ASP A C 1
ATOM 839 O O . ASP A 1 105 ? 0.446 0.498 -13.829 1.00 74.56 105 ASP A O 1
ATOM 843 N N . GLU A 1 106 ? 0.321 2.681 -14.398 1.00 75.44 106 GLU A N 1
ATOM 844 C CA . GLU A 1 106 ? 1.706 2.843 -14.817 1.00 75.44 106 GLU A CA 1
ATOM 845 C C . GLU A 1 106 ? 2.320 4.128 -14.251 1.00 75.44 106 GLU A C 1
ATOM 847 O O . GLU A 1 106 ? 1.709 5.192 -14.241 1.00 75.44 106 GLU A O 1
ATOM 852 N N . GLN A 1 107 ? 3.581 4.050 -13.819 1.00 75.56 107 GLN A N 1
ATOM 853 C CA . GLN A 1 107 ? 4.374 5.231 -13.482 1.00 75.56 107 GLN A CA 1
ATOM 854 C C . GLN A 1 107 ? 5.578 5.309 -14.412 1.00 75.56 107 GLN A C 1
ATOM 856 O O . GLN A 1 107 ? 6.362 4.361 -14.515 1.00 75.56 107 GLN A O 1
ATOM 861 N N . LEU A 1 108 ? 5.726 6.443 -15.095 1.00 75.88 108 LEU A N 1
ATOM 862 C CA . LEU A 1 108 ? 6.911 6.722 -15.892 1.00 75.88 108 LEU A CA 1
ATOM 863 C C . LEU A 1 108 ? 8.011 7.237 -14.959 1.00 75.88 108 LEU A C 1
ATOM 865 O O . LEU A 1 108 ? 7.892 8.327 -14.406 1.00 75.88 108 LEU A O 1
ATOM 869 N N . GLY A 1 109 ? 9.058 6.433 -14.773 1.00 71.00 109 GLY A N 1
ATOM 870 C CA . GLY A 1 109 ? 10.277 6.868 -14.092 1.00 71.00 109 GLY A CA 1
ATOM 871 C C . GLY A 1 109 ? 11.125 7.804 -14.958 1.00 71.00 109 GLY A C 1
ATOM 872 O O . GLY A 1 109 ? 10.704 8.233 -16.033 1.00 71.00 109 GLY A O 1
ATOM 873 N N . ASP A 1 110 ? 12.345 8.089 -14.506 1.00 71.31 110 ASP A N 1
ATOM 874 C CA . ASP A 1 110 ? 13.277 8.934 -15.254 1.00 71.31 110 ASP A CA 1
ATOM 875 C C . ASP A 1 110 ? 13.540 8.380 -16.662 1.00 71.31 110 ASP A C 1
ATOM 877 O O . ASP A 1 110 ? 13.829 7.196 -16.860 1.00 71.31 110 ASP A O 1
ATOM 881 N N . VAL A 1 111 ? 13.427 9.261 -17.658 1.00 71.25 111 VAL A N 1
ATOM 882 C CA . VAL A 1 111 ? 13.635 8.929 -19.068 1.00 71.25 111 VAL A CA 1
ATOM 883 C C . VAL A 1 111 ? 15.001 9.435 -19.500 1.00 71.25 111 VAL A C 1
ATOM 885 O O . VAL A 1 111 ? 15.203 10.636 -19.677 1.00 71.25 111 VAL A O 1
ATOM 888 N N . GLU A 1 112 ? 15.926 8.515 -19.754 1.00 70.38 112 GLU A N 1
ATOM 889 C CA . GLU A 1 112 ? 17.161 8.837 -20.463 1.00 70.38 112 GLU A CA 1
ATOM 890 C C . GLU A 1 112 ? 16.931 8.713 -21.972 1.00 70.38 112 GLU A C 1
ATOM 892 O O . GLU A 1 112 ? 16.723 7.626 -22.517 1.00 70.38 112 GLU A O 1
ATOM 897 N N . LEU A 1 113 ? 16.955 9.850 -22.671 1.00 68.25 113 LEU A N 1
ATOM 898 C CA . LEU A 1 113 ? 16.969 9.857 -24.130 1.00 68.25 113 LEU A CA 1
ATOM 899 C C . LEU A 1 113 ? 18.354 9.414 -24.595 1.00 68.25 113 LEU A C 1
ATOM 901 O O . LEU A 1 113 ? 19.302 10.200 -24.601 1.00 68.25 113 LEU A O 1
ATOM 905 N N . TRP A 1 114 ? 18.468 8.150 -24.999 1.00 63.53 114 TRP A N 1
ATOM 906 C CA . TRP A 1 114 ? 19.666 7.688 -25.681 1.00 63.53 114 TRP A CA 1
ATOM 907 C C . TRP A 1 114 ? 19.722 8.340 -27.062 1.00 63.53 114 TRP A C 1
ATOM 909 O O . TRP A 1 114 ? 18.994 7.954 -27.981 1.00 63.53 114 TRP A O 1
ATOM 919 N N . ASN A 1 115 ? 20.566 9.360 -27.198 1.00 58.56 115 ASN A N 1
ATOM 920 C CA . ASN A 1 115 ? 20.925 9.898 -28.501 1.00 58.56 115 ASN A CA 1
ATOM 921 C C . ASN A 1 115 ? 21.769 8.830 -29.204 1.00 58.56 115 ASN A C 1
ATOM 923 O O . ASN A 1 115 ? 22.907 8.575 -28.809 1.00 58.56 115 ASN A O 1
ATOM 927 N N . TRP A 1 116 ? 21.166 8.154 -30.176 1.00 61.28 116 TRP A N 1
ATOM 928 C CA . TRP A 1 116 ? 21.894 7.348 -31.149 1.00 61.28 116 TRP A CA 1
ATOM 929 C C . TRP A 1 116 ? 22.620 8.250 -32.149 1.00 61.28 116 TRP A C 1
ATOM 931 O O . TRP A 1 116 ? 22.109 9.358 -32.435 1.00 61.28 116 TRP A O 1
#

pLDDT: mean 74.09, std 16.67, range [30.83, 95.0]

Foldseek 3Di:
DDDPPDPPDDPFQDQDWDADPVRDTDRPPDDCDPVCVVVSQVRVLVVLVVVVVDDPCVCCPVVVNPPSVVVSVCCVVVNGDDDDDDDDDDPVVVVVVVVVPVDDDDDDDDDDDPDD

InterPro domains:
  IPR025672 Sigma factor regulator C-terminal domain [PF13791] (32-110)

Organism: NCBI:txid1220589

Secondary structure (DSSP, 8-state):
--------S--SS---EEE-TT--EEE----S-TTTHHHHHHHHHHHHHHHHTS-HIIIIIIS--TTHHHHHHHHHHH----------S-HHHHGGGGG-TT--------------